Protein AF-A0A0B8P1W1-F1 (afdb_monomer)

Radius of gyration: 20.2 Å; Cα contacts (8 Å, |Δi|>4): 59; chains: 1; bounding box: 45×35×60 Å

Foldseek 3Di:
DVVVCVLCVLVVVVVVLVVCCVVCVCPDQVPPCPDPVNVVNVVVVVVSVVSNLVSQLVVLQVVLVVVDPPVSVVSNVVSVVVVLVVVQVVCCVVDPPDPVSNVVSVVVVVCCVPCNVVVVCCVVCCVVPVDDDDDCPVVDPD

Structure (mmCIF, N/CA/C/O backbone):
data_AF-A0A0B8P1W1-F1
#
_entry.id   AF-A0A0B8P1W1-F1
#
loop_
_atom_site.group_PDB
_atom_site.id
_atom_site.type_symbol
_atom_site.label_atom_id
_atom_site.label_alt_id
_atom_site.label_comp_id
_atom_site.label_asym_id
_atom_site.label_entity_id
_atom_site.label_seq_id
_atom_site.pdbx_PDB_ins_code
_atom_site.Cartn_x
_atom_site.Cartn_y
_atom_site.Cartn_z
_atom_site.occupancy
_atom_site.B_iso_or_equiv
_atom_site.auth_seq_id
_atom_site.auth_comp_id
_atom_site.auth_asym_id
_atom_site.auth_atom_id
_atom_site.pdbx_PDB_model_num
ATOM 1 N N . MET A 1 1 ? -24.051 -10.581 -12.127 1.00 42.28 1 MET A N 1
ATOM 2 C CA . MET A 1 1 ? -22.813 -10.763 -12.922 1.00 42.28 1 MET A CA 1
ATOM 3 C C . MET A 1 1 ? -21.982 -9.483 -13.085 1.00 42.28 1 MET A C 1
ATOM 5 O O . MET A 1 1 ? -20.799 -9.514 -12.791 1.00 42.28 1 MET A O 1
ATOM 9 N N . MET A 1 2 ? -22.575 -8.334 -13.448 1.00 46.06 2 MET A N 1
ATOM 10 C CA . MET A 1 2 ? -21.841 -7.072 -13.702 1.00 46.06 2 MET A CA 1
ATOM 11 C C . MET A 1 2 ? -21.104 -6.459 -12.483 1.00 46.06 2 MET A C 1
ATOM 13 O O . MET A 1 2 ? -20.150 -5.707 -12.657 1.00 46.06 2 MET A O 1
ATOM 17 N N . LYS A 1 3 ? -21.528 -6.760 -11.243 1.00 53.75 3 LYS A N 1
ATOM 18 C CA . LYS A 1 3 ? -20.875 -6.257 -10.014 1.00 53.75 3 LYS A CA 1
ATOM 19 C C . LYS A 1 3 ? -19.543 -6.953 -9.702 1.00 53.75 3 LYS A C 1
ATOM 21 O O . LYS A 1 3 ? -18.628 -6.290 -9.237 1.00 53.75 3 LYS A O 1
ATOM 26 N N . ILE A 1 4 ? -19.422 -8.248 -10.006 1.00 53.84 4 ILE A N 1
ATOM 27 C CA . ILE A 1 4 ? -18.195 -9.030 -9.772 1.00 53.84 4 ILE A CA 1
ATOM 28 C C 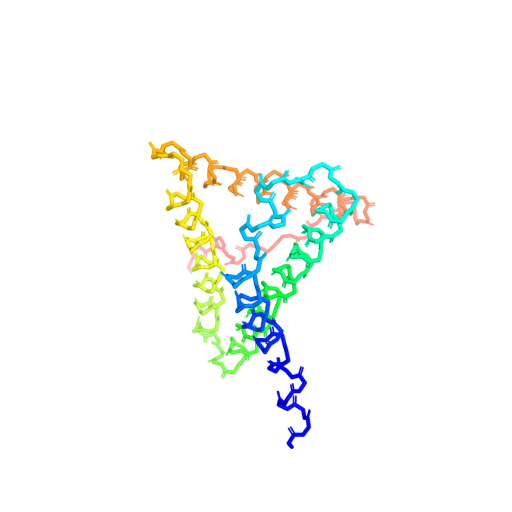. ILE A 1 4 ? -17.093 -8.563 -10.732 1.00 53.84 4 ILE A C 1
ATOM 30 O O . ILE A 1 4 ? -15.996 -8.239 -10.298 1.00 53.84 4 ILE A O 1
ATOM 34 N N . VAL A 1 5 ? -17.428 -8.372 -12.014 1.00 53.81 5 VAL A N 1
ATOM 35 C CA . VAL A 1 5 ? -16.482 -7.873 -13.031 1.00 53.81 5 VAL A CA 1
ATOM 36 C C . VAL A 1 5 ? -15.975 -6.461 -12.711 1.00 53.81 5 VAL A C 1
ATOM 38 O O . VAL A 1 5 ? -14.813 -6.158 -12.948 1.00 53.81 5 VAL A O 1
ATOM 41 N N . LYS A 1 6 ? -16.811 -5.593 -12.120 1.00 59.12 6 LYS A N 1
ATOM 42 C CA . LYS A 1 6 ? -16.378 -4.255 -11.678 1.00 59.12 6 LYS A CA 1
ATOM 43 C C . LYS A 1 6 ? -15.454 -4.289 -10.454 1.00 59.12 6 LYS A C 1
ATOM 45 O O . LYS A 1 6 ? -14.649 -3.375 -10.300 1.00 59.12 6 LYS A O 1
ATOM 50 N N . ASN A 1 7 ? -15.555 -5.315 -9.606 1.00 64.25 7 ASN A N 1
ATOM 51 C CA . ASN A 1 7 ? -14.697 -5.462 -8.428 1.00 64.25 7 ASN A CA 1
ATOM 52 C C . ASN A 1 7 ? -13.329 -6.070 -8.764 1.00 64.25 7 ASN A C 1
ATOM 54 O O . ASN A 1 7 ? -12.332 -5.607 -8.217 1.00 64.25 7 ASN A O 1
ATOM 58 N N . GLU A 1 8 ? -13.278 -7.006 -9.714 1.00 71.94 8 GLU A N 1
ATOM 59 C CA . GLU A 1 8 ? -12.045 -7.663 -10.186 1.00 71.94 8 GLU A CA 1
ATOM 60 C C . GLU A 1 8 ? -11.322 -6.883 -11.304 1.00 71.94 8 GLU A C 1
ATOM 62 O O . GLU A 1 8 ? -10.269 -7.285 -11.795 1.00 71.94 8 GLU A O 1
ATOM 67 N N . LEU A 1 9 ? -11.866 -5.733 -11.716 1.00 77.44 9 LEU A N 1
ATOM 68 C CA . LEU A 1 9 ? -11.309 -4.904 -12.791 1.00 77.44 9 LEU A CA 1
ATOM 69 C C . LEU A 1 9 ? -9.893 -4.414 -12.449 1.00 77.44 9 LEU A C 1
ATOM 71 O O . LEU A 1 9 ? -9.026 -4.358 -13.314 1.00 77.44 9 LEU A O 1
ATOM 75 N N . VAL A 1 10 ? -9.634 -4.122 -11.172 1.00 82.12 10 VAL A N 1
ATOM 76 C CA . VAL A 1 10 ? -8.302 -3.707 -10.705 1.00 82.12 10 VAL A CA 1
ATOM 77 C C . VAL A 1 10 ? -7.281 -4.836 -10.865 1.00 82.12 10 VAL A C 1
ATOM 79 O O . VAL A 1 10 ? -6.144 -4.567 -11.243 1.00 82.12 10 VAL A O 1
ATOM 82 N N . LEU A 1 11 ? -7.693 -6.090 -10.654 1.00 83.56 11 LEU A N 1
ATOM 83 C CA . LEU A 1 11 ? -6.834 -7.254 -10.857 1.00 83.56 11 LEU A CA 1
ATOM 84 C C . LEU A 1 11 ? -6.516 -7.436 -12.343 1.00 83.56 11 LEU A C 1
ATOM 86 O O . LEU A 1 11 ? -5.352 -7.588 -12.702 1.00 83.56 11 LEU A O 1
ATOM 90 N N . LEU A 1 12 ? -7.523 -7.336 -13.217 1.00 84.94 12 LEU A N 1
ATOM 91 C CA . LEU A 1 12 ? -7.316 -7.405 -14.668 1.00 84.94 12 LEU A CA 1
ATOM 92 C C . LEU A 1 12 ? -6.398 -6.289 -15.178 1.00 84.94 12 LEU A C 1
ATOM 94 O O . LEU A 1 12 ? -5.504 -6.567 -15.975 1.00 84.94 12 LEU A O 1
ATOM 98 N N . ILE A 1 13 ? -6.578 -5.052 -14.699 1.00 86.50 13 ILE A N 1
ATOM 99 C CA . ILE A 1 13 ? -5.677 -3.936 -15.020 1.00 86.50 13 ILE A CA 1
ATOM 100 C C . ILE A 1 13 ? -4.260 -4.255 -14.544 1.00 86.50 13 ILE A C 1
ATOM 102 O O . ILE A 1 13 ? -3.329 -4.120 -15.328 1.00 86.50 13 ILE A O 1
ATOM 106 N N . GLY A 1 14 ? -4.090 -4.711 -13.300 1.00 86.06 14 GLY A N 1
ATOM 107 C CA . GLY A 1 14 ? -2.775 -5.043 -12.752 1.00 86.06 14 GLY A CA 1
ATOM 108 C C . GLY A 1 14 ? -2.056 -6.119 -13.568 1.00 86.06 14 GLY A C 1
ATOM 109 O O . GLY A 1 14 ? -0.913 -5.921 -13.975 1.00 86.06 14 GLY A O 1
ATOM 110 N N . VAL A 1 15 ? -2.742 -7.222 -13.881 1.00 87.12 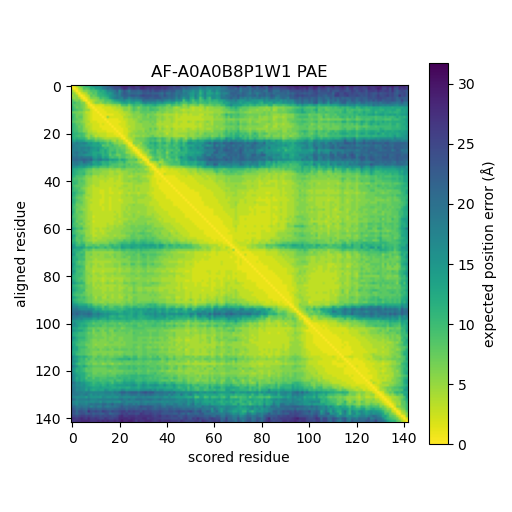15 VAL A N 1
ATOM 111 C CA . VAL A 1 15 ? -2.192 -8.313 -14.703 1.00 87.12 15 VAL A CA 1
ATOM 112 C C . VAL A 1 15 ? -1.841 -7.819 -16.106 1.00 87.12 15 VAL A C 1
ATOM 114 O O . VAL A 1 15 ? -0.749 -8.099 -16.601 1.00 87.12 15 VAL A O 1
ATOM 117 N N . PHE A 1 16 ? -2.727 -7.045 -16.735 1.00 88.12 16 PHE A N 1
ATOM 118 C CA . PHE A 1 16 ? -2.472 -6.462 -18.050 1.00 88.12 16 PHE A CA 1
ATOM 119 C C . PHE A 1 16 ? -1.246 -5.539 -18.035 1.00 88.12 16 PHE A C 1
ATOM 121 O O . PHE A 1 16 ? -0.385 -5.646 -18.907 1.00 88.12 16 PHE A O 1
ATOM 128 N N . THR A 1 17 ? -1.126 -4.681 -17.019 1.00 86.56 17 THR A N 1
ATOM 129 C CA . THR A 1 17 ? 0.027 -3.796 -16.836 1.00 86.56 17 THR A CA 1
ATOM 130 C C . THR A 1 17 ? 1.321 -4.590 -16.665 1.00 86.56 17 THR A C 1
ATOM 132 O O . THR A 1 17 ? 2.299 -4.271 -17.334 1.00 86.56 17 THR A O 1
ATOM 135 N N . VAL A 1 18 ? 1.337 -5.655 -15.856 1.00 86.25 18 VAL A N 1
ATOM 136 C CA . VAL A 1 18 ? 2.529 -6.509 -15.684 1.00 86.25 18 VAL A CA 1
ATOM 137 C C . VAL A 1 18 ? 2.946 -7.160 -17.004 1.00 86.25 18 VAL A C 1
ATOM 139 O O . VAL A 1 18 ? 4.126 -7.139 -17.346 1.00 86.25 18 VAL A O 1
ATOM 142 N N . ILE A 1 19 ? 1.997 -7.703 -17.773 1.00 87.19 19 ILE A N 1
ATOM 143 C CA . ILE A 1 19 ? 2.285 -8.342 -19.067 1.00 87.19 19 ILE A CA 1
ATOM 144 C C . ILE A 1 19 ? 2.855 -7.324 -20.060 1.00 87.19 19 ILE A C 1
ATOM 146 O O . ILE A 1 19 ? 3.877 -7.586 -20.697 1.00 87.19 19 ILE A O 1
ATOM 150 N N . LEU A 1 20 ? 2.220 -6.155 -20.169 1.00 85.00 20 LEU A N 1
ATOM 151 C CA . LEU A 1 20 ? 2.643 -5.097 -21.082 1.00 85.00 20 LEU A CA 1
ATOM 152 C C . LEU A 1 20 ? 4.056 -4.613 -20.740 1.00 85.00 20 LEU A C 1
ATOM 154 O O . LEU A 1 20 ? 4.909 -4.528 -21.622 1.00 85.00 20 LEU A O 1
ATOM 158 N N . PHE A 1 21 ? 4.332 -4.355 -19.461 1.00 81.56 21 PHE A N 1
ATOM 159 C CA . PHE A 1 21 ? 5.632 -3.848 -19.024 1.00 81.56 21 PHE A CA 1
ATOM 160 C C . PHE A 1 21 ? 6.737 -4.886 -19.071 1.00 81.56 21 PHE A C 1
ATOM 162 O O . PHE A 1 21 ? 7.847 -4.552 -19.462 1.00 81.56 21 PHE A O 1
ATOM 169 N N . LYS A 1 22 ? 6.453 -6.149 -18.759 1.00 81.62 22 LYS A N 1
ATOM 170 C CA . LYS A 1 22 ? 7.448 -7.210 -18.934 1.00 81.62 22 LYS A CA 1
ATOM 171 C C . LYS A 1 22 ? 7.822 -7.397 -20.411 1.00 81.62 22 LYS A C 1
ATOM 173 O O . LYS A 1 22 ? 8.940 -7.790 -20.710 1.00 81.62 22 LYS A O 1
ATOM 178 N N . SER A 1 23 ? 6.894 -7.132 -21.335 1.00 80.50 23 SER A N 1
ATOM 179 C CA . SER A 1 23 ? 7.126 -7.320 -22.772 1.00 80.50 23 SER A CA 1
ATOM 180 C C . SER A 1 23 ? 7.730 -6.100 -23.481 1.00 80.50 23 SER A C 1
ATOM 182 O O . SER A 1 23 ? 8.423 -6.285 -24.476 1.00 80.50 23 SER A O 1
ATOM 184 N N . PHE A 1 24 ? 7.449 -4.873 -23.027 1.00 73.44 24 PHE A N 1
ATOM 185 C CA . PHE A 1 24 ? 7.851 -3.625 -23.707 1.00 73.44 24 PHE A CA 1
ATOM 186 C C . PHE A 1 24 ? 8.599 -2.627 -22.807 1.00 73.44 24 PHE A C 1
ATOM 188 O O . PHE A 1 24 ? 9.126 -1.629 -23.301 1.00 73.44 24 PHE A O 1
ATOM 195 N N . GLY A 1 25 ? 8.628 -2.859 -21.494 1.00 66.25 25 GLY A N 1
ATOM 196 C CA . GLY A 1 25 ? 9.114 -1.905 -20.498 1.00 66.25 25 GLY A CA 1
ATOM 197 C C . GLY A 1 25 ? 10.619 -1.686 -20.555 1.00 66.25 25 GLY A C 1
ATOM 198 O O . GLY A 1 25 ? 11.047 -0.535 -20.518 1.00 66.25 25 GLY A O 1
ATOM 199 N N . ASP A 1 26 ? 11.410 -2.746 -20.735 1.00 67.81 26 ASP A N 1
ATOM 200 C CA . ASP A 1 26 ? 12.877 -2.659 -20.704 1.00 67.81 26 ASP A CA 1
ATOM 201 C C . ASP A 1 26 ? 13.431 -1.720 -21.788 1.00 67.81 26 ASP A C 1
ATOM 203 O O . ASP A 1 26 ? 14.349 -0.945 -21.532 1.00 67.81 26 ASP A O 1
ATOM 207 N N . GLY A 1 27 ? 12.826 -1.704 -22.981 1.00 66.69 27 GLY A N 1
ATOM 208 C CA . GLY A 1 27 ? 13.273 -0.851 -24.089 1.00 66.69 27 GLY A CA 1
ATOM 209 C C . GLY A 1 27 ? 12.942 0.638 -23.925 1.00 66.69 27 GLY A C 1
ATOM 210 O O . GLY A 1 27 ? 13.674 1.488 -24.428 1.00 66.69 27 GLY A O 1
ATOM 211 N N . ILE A 1 28 ? 11.854 0.974 -23.225 1.00 64.94 28 ILE A N 1
ATOM 212 C CA . ILE A 1 28 ? 11.364 2.358 -23.080 1.00 64.94 28 ILE A CA 1
ATOM 213 C C . ILE A 1 28 ? 11.829 2.987 -21.764 1.00 64.94 28 ILE A C 1
ATOM 215 O O . ILE A 1 28 ? 12.173 4.170 -21.736 1.00 64.94 28 ILE A O 1
ATOM 219 N N . LEU A 1 29 ? 11.854 2.211 -20.678 1.00 65.50 29 LEU A N 1
ATOM 220 C CA . LEU A 1 29 ? 12.208 2.709 -19.353 1.00 65.50 29 LEU A CA 1
ATOM 221 C C . LEU A 1 29 ? 13.718 2.785 -19.144 1.00 65.50 29 LEU A C 1
ATOM 223 O O . LEU A 1 29 ? 14.192 3.828 -18.713 1.00 65.50 29 LEU A O 1
ATOM 227 N N . LEU A 1 30 ? 14.490 1.749 -19.485 1.00 65.38 30 LEU A N 1
ATOM 228 C CA . LEU A 1 30 ? 15.935 1.747 -19.205 1.00 65.38 30 LEU A CA 1
ATOM 229 C C . LEU A 1 30 ? 16.717 2.699 -20.125 1.00 65.38 30 LEU A C 1
ATOM 231 O O . LEU A 1 30 ? 17.761 3.213 -19.734 1.00 65.38 30 LEU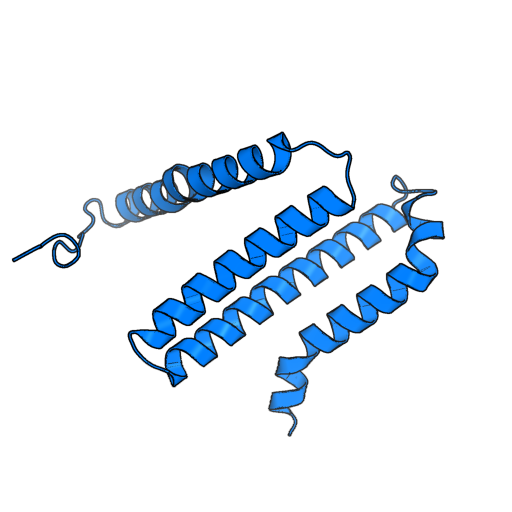 A O 1
ATOM 235 N N . GLY A 1 31 ? 16.206 2.969 -21.331 1.00 64.94 31 GLY A N 1
ATOM 236 C CA . GLY A 1 31 ? 16.880 3.820 -22.315 1.00 64.94 31 GLY A CA 1
ATOM 237 C C . GLY A 1 31 ? 16.593 5.321 -22.197 1.00 64.94 31 GLY A C 1
ATOM 238 O O . GLY A 1 31 ? 17.389 6.117 -22.691 1.00 64.94 31 GLY A O 1
ATOM 239 N N . ASN A 1 32 ? 15.463 5.740 -21.600 1.00 68.00 32 ASN A N 1
ATOM 240 C CA . ASN A 1 32 ? 15.034 7.147 -21.669 1.00 68.00 32 ASN A CA 1
ATOM 241 C C . ASN A 1 32 ? 14.105 7.609 -20.520 1.00 68.00 32 ASN A C 1
ATOM 243 O O . ASN A 1 32 ? 13.065 8.236 -20.762 1.00 68.00 32 ASN A O 1
ATOM 247 N N . MET A 1 33 ? 14.478 7.332 -19.261 1.00 66.19 33 MET A N 1
ATOM 248 C CA . MET A 1 33 ? 13.694 7.721 -18.067 1.00 66.19 33 MET A CA 1
ATOM 249 C C . MET A 1 33 ? 13.398 9.229 -17.980 1.00 66.19 33 MET A C 1
ATOM 251 O O . MET A 1 33 ? 12.356 9.618 -17.461 1.00 66.19 33 MET A O 1
ATOM 255 N N . GLY A 1 34 ? 14.288 10.079 -18.505 1.00 71.31 34 GLY A N 1
ATOM 256 C CA . GLY A 1 34 ? 14.129 11.539 -18.495 1.00 71.31 34 GLY A CA 1
ATOM 257 C C . GLY A 1 34 ? 13.183 12.095 -19.565 1.00 71.31 34 GLY A C 1
ATOM 258 O O . GLY A 1 34 ? 12.893 13.290 -19.563 1.00 71.31 34 GLY A O 1
ATOM 259 N N . SER A 1 35 ? 12.697 11.264 -20.491 1.00 82.75 35 SER A N 1
ATOM 260 C CA . SER A 1 35 ? 11.745 11.714 -21.506 1.00 82.75 35 SER A CA 1
ATOM 261 C C . SER A 1 35 ? 10.358 11.986 -20.905 1.00 82.75 35 SER A C 1
ATOM 263 O O . SER A 1 35 ? 9.943 11.301 -19.966 1.00 82.75 35 SER A O 1
ATOM 265 N N . PRO A 1 36 ? 9.569 12.911 -21.488 1.00 83.50 36 PRO A N 1
ATOM 266 C CA . PRO A 1 36 ? 8.181 13.132 -21.075 1.00 83.50 36 PRO A CA 1
ATOM 267 C C . PRO A 1 36 ? 7.335 11.849 -21.085 1.00 83.50 36 PRO A C 1
ATOM 269 O O . PRO A 1 36 ? 6.444 11.681 -20.255 1.00 83.50 36 PRO A O 1
ATOM 272 N N . VAL A 1 37 ? 7.645 10.920 -21.999 1.00 83.00 37 VAL A N 1
ATOM 273 C CA . VAL A 1 37 ? 6.985 9.614 -22.108 1.00 83.00 37 VAL A CA 1
ATOM 274 C C . VAL A 1 37 ? 7.342 8.715 -20.923 1.00 83.00 37 VAL A C 1
ATOM 276 O O . VAL A 1 37 ? 6.440 8.131 -20.329 1.00 83.00 37 VAL A O 1
ATOM 279 N N . GLY A 1 38 ? 8.620 8.639 -20.533 1.00 83.38 38 GLY A N 1
ATOM 280 C CA . GLY A 1 38 ? 9.068 7.843 -19.383 1.00 83.38 38 GLY A CA 1
ATOM 281 C C . GLY A 1 38 ? 8.460 8.312 -18.058 1.00 83.38 38 GLY A C 1
ATOM 282 O O . GLY A 1 38 ? 7.991 7.493 -17.262 1.00 83.38 38 GLY A O 1
ATOM 283 N N . ILE A 1 39 ? 8.373 9.630 -17.852 1.00 85.31 39 ILE A N 1
ATOM 284 C CA . ILE A 1 39 ? 7.741 10.221 -16.661 1.00 85.31 39 ILE A CA 1
ATOM 285 C C . ILE A 1 39 ? 6.243 9.900 -16.625 1.00 85.31 39 ILE A C 1
ATOM 287 O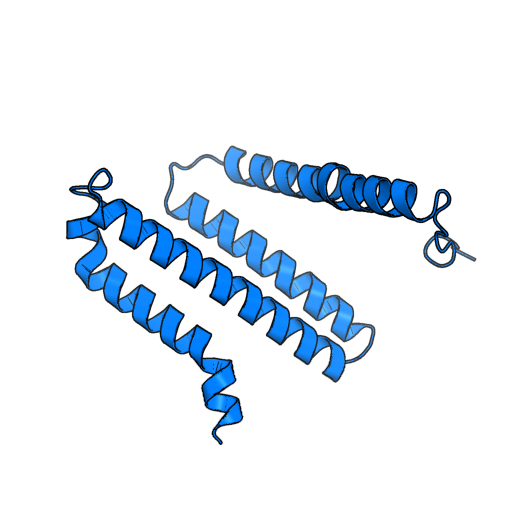 O . ILE A 1 39 ? 5.737 9.429 -15.604 1.00 85.31 39 ILE A O 1
ATOM 291 N N . LEU A 1 40 ? 5.531 10.108 -17.740 1.00 86.62 40 LEU A N 1
ATOM 292 C CA . LEU A 1 40 ? 4.100 9.805 -17.833 1.00 86.62 40 LEU A CA 1
ATOM 293 C C . LEU A 1 40 ? 3.827 8.328 -17.528 1.00 86.62 40 LEU A C 1
ATOM 295 O O . LEU A 1 40 ? 2.925 7.997 -16.760 1.00 86.62 40 LEU A O 1
ATOM 299 N N . LEU A 1 41 ? 4.640 7.445 -18.098 1.00 85.62 41 LEU A N 1
ATOM 300 C CA . LEU A 1 41 ? 4.531 6.004 -17.934 1.00 85.62 41 LEU A CA 1
ATOM 301 C C . LEU A 1 41 ? 4.788 5.569 -16.477 1.00 85.62 41 LEU A C 1
ATOM 303 O O . LEU A 1 41 ? 4.049 4.745 -15.936 1.00 85.62 41 LEU A O 1
ATOM 307 N N . THR A 1 42 ? 5.771 6.185 -15.814 1.00 85.31 42 THR A N 1
ATOM 308 C CA . THR A 1 42 ? 6.066 5.970 -14.386 1.00 85.31 42 THR A CA 1
ATOM 309 C C . THR A 1 42 ? 4.904 6.417 -13.497 1.00 85.31 42 THR A C 1
ATOM 311 O O . THR A 1 42 ? 4.510 5.695 -12.583 1.00 85.31 42 THR A O 1
ATOM 314 N N . LEU A 1 43 ? 4.295 7.571 -13.785 1.00 89.38 43 LEU A N 1
ATOM 315 C CA . LEU A 1 43 ? 3.119 8.049 -13.049 1.00 89.38 43 LEU A CA 1
ATOM 316 C C . LEU A 1 43 ? 1.909 7.126 -13.231 1.00 89.38 43 LEU A C 1
ATOM 318 O O . LEU A 1 43 ? 1.182 6.867 -12.270 1.00 89.38 43 LEU A O 1
ATOM 322 N N . VAL A 1 44 ? 1.701 6.601 -14.441 1.00 89.31 44 VAL A N 1
ATOM 323 C CA . VAL A 1 44 ? 0.636 5.625 -14.711 1.00 89.31 44 VAL A CA 1
ATOM 324 C C . VAL A 1 44 ? 0.873 4.339 -13.922 1.00 89.31 44 VAL A C 1
ATOM 326 O O . VAL A 1 44 ? -0.051 3.867 -13.260 1.00 89.31 44 VAL A O 1
ATOM 329 N N . LEU A 1 45 ? 2.099 3.801 -13.926 1.00 88.44 45 LEU A N 1
ATOM 330 C CA . LEU A 1 45 ? 2.454 2.639 -13.103 1.00 88.44 45 LEU A CA 1
ATOM 331 C C . LEU A 1 45 ? 2.179 2.887 -11.625 1.00 88.44 45 LEU A C 1
ATOM 333 O O . LEU A 1 45 ? 1.523 2.075 -10.974 1.00 88.44 45 LEU A O 1
ATOM 337 N N . PHE A 1 46 ? 2.644 4.024 -11.112 1.00 90.12 46 PHE A N 1
ATOM 338 C CA . PHE A 1 46 ? 2.428 4.404 -9.726 1.00 90.12 46 PHE A CA 1
ATOM 339 C C . PHE A 1 46 ? 0.931 4.442 -9.387 1.00 90.12 46 PHE A C 1
ATOM 341 O O . PHE A 1 46 ? 0.502 3.849 -8.399 1.00 90.12 46 PHE A O 1
ATOM 348 N N . ALA A 1 47 ? 0.106 5.051 -10.243 1.00 91.44 47 ALA A N 1
ATOM 349 C CA . ALA A 1 47 ? -1.342 5.090 -10.053 1.00 91.44 47 ALA A CA 1
ATOM 350 C C . ALA A 1 47 ? -1.986 3.690 -10.068 1.00 91.44 47 ALA A C 1
ATOM 352 O O . ALA A 1 47 ? -2.882 3.425 -9.261 1.00 91.44 47 ALA A O 1
ATOM 353 N N . VAL A 1 48 ? -1.533 2.789 -10.947 1.00 91.19 48 VAL A N 1
ATOM 354 C CA . VAL A 1 48 ? -2.017 1.398 -11.005 1.00 91.19 48 VAL A CA 1
ATOM 355 C C . VAL A 1 48 ? -1.660 0.642 -9.725 1.00 91.19 48 VAL A C 1
ATOM 357 O O . VAL A 1 48 ? -2.543 0.020 -9.131 1.00 91.19 48 VAL A O 1
ATOM 360 N N . VAL A 1 49 ? -0.414 0.745 -9.252 1.00 89.69 49 VAL A N 1
ATOM 361 C CA . VAL A 1 49 ? 0.038 0.112 -8.000 1.00 89.69 49 VAL A CA 1
ATOM 362 C C . VAL A 1 49 ? -0.756 0.640 -6.807 1.00 89.69 49 VAL A C 1
ATOM 364 O O . VAL A 1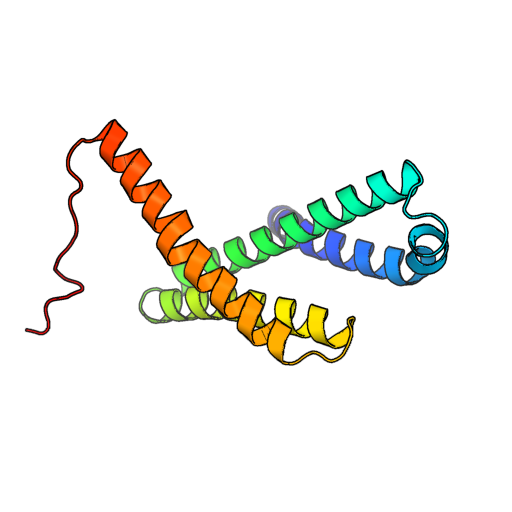 49 ? -1.289 -0.148 -6.027 1.00 89.69 49 VAL A O 1
ATOM 367 N N . MET A 1 50 ? -0.931 1.961 -6.705 1.00 91.00 50 MET A N 1
ATOM 368 C CA . MET A 1 50 ? -1.743 2.570 -5.647 1.00 91.00 50 MET A CA 1
ATOM 369 C C . MET A 1 50 ? -3.182 2.041 -5.665 1.00 91.00 50 MET A C 1
ATOM 371 O O . MET A 1 50 ? -3.725 1.669 -4.624 1.00 91.00 50 MET A O 1
ATOM 375 N N . LYS A 1 51 ? -3.811 1.951 -6.845 1.00 90.81 51 LYS A N 1
ATOM 376 C CA . LYS A 1 51 ? -5.163 1.384 -6.978 1.00 90.81 51 LYS A CA 1
ATOM 377 C C . LYS A 1 51 ? -5.220 -0.092 -6.582 1.00 90.81 51 LYS A C 1
ATOM 379 O O . LYS A 1 51 ? -6.206 -0.488 -5.960 1.00 90.81 51 LYS A O 1
ATOM 384 N N . ALA A 1 52 ? -4.198 -0.880 -6.912 1.00 89.88 52 ALA A N 1
ATOM 385 C CA . ALA A 1 52 ? -4.112 -2.287 -6.533 1.00 89.88 52 ALA A CA 1
ATOM 386 C C . ALA A 1 52 ? -4.025 -2.459 -5.010 1.00 89.88 52 ALA A C 1
ATOM 388 O O . ALA A 1 52 ? -4.802 -3.226 -4.444 1.00 89.88 52 ALA A O 1
ATOM 389 N N . ILE A 1 53 ? -3.175 -1.675 -4.341 1.00 90.25 53 ILE A N 1
ATOM 390 C CA . ILE A 1 53 ? -3.035 -1.678 -2.877 1.00 90.25 53 ILE A CA 1
ATOM 391 C C . ILE A 1 53 ? -4.383 -1.396 -2.194 1.00 90.25 53 ILE A C 1
ATOM 393 O O . ILE A 1 53 ? -4.833 -2.181 -1.360 1.00 90.25 53 ILE A O 1
ATOM 397 N N . PHE A 1 54 ? -5.090 -0.334 -2.598 1.00 89.75 54 PHE A N 1
ATOM 398 C CA . PHE A 1 54 ? -6.408 -0.023 -2.027 1.00 89.75 54 PHE A CA 1
ATOM 399 C C . PHE A 1 54 ? -7.465 -1.097 -2.318 1.00 89.75 54 PHE A C 1
ATOM 401 O O . PHE A 1 54 ? -8.371 -1.304 -1.509 1.00 89.75 54 PHE A O 1
ATOM 408 N N . ALA A 1 55 ? -7.381 -1.780 -3.463 1.00 90.06 55 ALA A N 1
ATOM 409 C CA . ALA A 1 55 ? -8.300 -2.868 -3.780 1.00 90.06 55 ALA A CA 1
ATOM 410 C C . ALA A 1 55 ? -8.102 -4.076 -2.853 1.00 90.06 55 ALA A C 1
ATOM 412 O O . ALA A 1 55 ? -9.104 -4.654 -2.430 1.00 90.06 55 ALA A O 1
ATOM 413 N N . VAL A 1 56 ? -6.851 -4.406 -2.504 1.00 89.50 56 VAL A N 1
ATOM 414 C CA . VAL A 1 56 ? -6.519 -5.471 -1.542 1.00 89.50 56 VAL A CA 1
ATOM 415 C C . VAL A 1 56 ? -7.083 -5.143 -0.160 1.00 89.50 56 VAL A C 1
ATOM 417 O O . VAL A 1 56 ? -7.811 -5.961 0.395 1.00 89.50 56 VAL A O 1
ATOM 420 N N . VAL A 1 57 ? -6.848 -3.927 0.349 1.00 90.00 57 VAL A N 1
ATOM 421 C CA . VAL A 1 57 ? -7.362 -3.493 1.666 1.00 90.00 57 VAL A CA 1
ATOM 422 C C . VAL A 1 57 ? -8.891 -3.535 1.711 1.00 90.00 57 VAL A C 1
ATOM 424 O O . VAL A 1 57 ? -9.483 -4.094 2.628 1.00 90.00 57 VAL A O 1
ATOM 427 N N . ARG A 1 58 ? -9.565 -3.042 0.666 1.00 88.75 58 ARG A N 1
ATOM 428 C CA . ARG A 1 58 ? -11.033 -3.121 0.581 1.00 88.75 58 ARG A CA 1
ATOM 429 C C . ARG A 1 58 ? -11.540 -4.566 0.625 1.00 88.75 58 ARG A C 1
ATOM 431 O O . ARG A 1 58 ? -12.619 -4.823 1.157 1.00 88.75 58 ARG A O 1
ATOM 438 N N . HIS A 1 59 ? -10.810 -5.496 0.015 1.00 88.69 59 HIS A N 1
ATOM 439 C CA . HIS A 1 59 ? -11.186 -6.906 0.017 1.00 88.69 59 HIS A CA 1
ATOM 440 C C . HIS A 1 59 ? -10.945 -7.546 1.390 1.00 88.69 59 HIS A C 1
ATOM 442 O O . HIS A 1 59 ? -11.798 -8.310 1.843 1.00 88.69 59 HIS A O 1
ATOM 448 N N . SER A 1 60 ? -9.851 -7.196 2.080 1.00 90.50 60 SER A N 1
ATOM 449 C CA . SER A 1 60 ? -9.614 -7.656 3.453 1.00 90.50 60 SER A CA 1
ATOM 450 C C . SER A 1 60 ? -10.659 -7.113 4.420 1.00 90.50 60 SER A C 1
ATOM 452 O O . SER A 1 60 ? -11.138 -7.875 5.249 1.00 90.50 60 SER A O 1
ATOM 454 N N . ASP A 1 61 ? -11.078 -5.853 4.278 1.00 90.94 61 ASP A N 1
ATOM 455 C CA . ASP A 1 61 ? -12.147 -5.263 5.097 1.00 90.94 61 ASP A CA 1
ATOM 456 C C . ASP A 1 61 ? -13.480 -5.984 4.883 1.00 90.94 61 ASP A C 1
ATOM 458 O O . ASP A 1 61 ? -14.166 -6.354 5.836 1.00 90.94 61 ASP A O 1
ATOM 462 N N . ALA A 1 62 ? -13.845 -6.233 3.620 1.00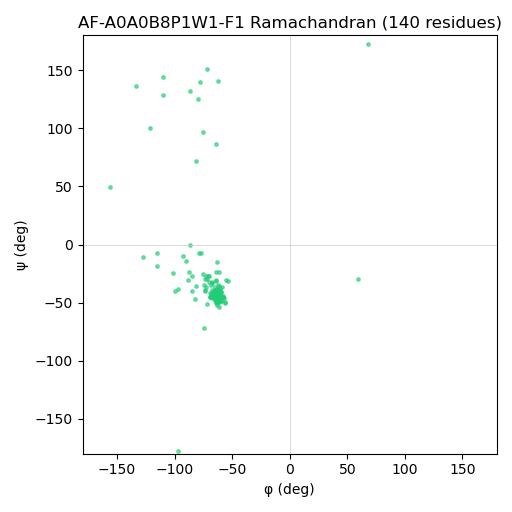 90.19 62 ALA A N 1
ATOM 463 C CA . ALA A 1 62 ? -15.053 -6.984 3.302 1.00 90.19 62 ALA A CA 1
ATOM 464 C C . ALA A 1 62 ? -14.997 -8.402 3.889 1.00 90.19 62 ALA A C 1
ATOM 466 O O . ALA A 1 62 ? -15.998 -8.896 4.408 1.00 90.19 62 ALA A O 1
ATOM 467 N N . LEU A 1 63 ? -13.834 -9.054 3.835 1.00 89.25 63 LEU A N 1
ATOM 468 C CA . LEU A 1 63 ? -13.639 -10.371 4.432 1.00 89.25 63 LEU A CA 1
ATOM 469 C C . LEU A 1 63 ? -13.710 -10.309 5.966 1.00 89.25 63 LEU A C 1
ATOM 471 O O . LEU A 1 63 ? -14.366 -11.152 6.573 1.00 89.25 63 LEU A O 1
ATOM 475 N N . ALA A 1 64 ? -13.127 -9.282 6.583 1.00 92.50 64 ALA A N 1
ATOM 476 C CA . ALA A 1 64 ? -13.131 -9.091 8.027 1.00 92.50 64 ALA A CA 1
ATOM 477 C C . ALA A 1 64 ? -14.551 -8.950 8.589 1.00 92.50 64 ALA A C 1
ATOM 479 O O . ALA A 1 64 ? -14.885 -9.594 9.583 1.00 92.50 64 ALA A O 1
ATOM 480 N N . ILE A 1 65 ? -15.414 -8.193 7.903 1.00 91.56 65 ILE A N 1
ATOM 481 C CA . ILE A 1 65 ? -16.828 -8.042 8.280 1.00 91.56 65 ILE A CA 1
ATOM 482 C C . ILE A 1 65 ? -17.566 -9.385 8.216 1.00 91.56 65 ILE A C 1
ATOM 484 O O . ILE A 1 65 ? -18.390 -9.674 9.079 1.00 91.56 65 ILE A O 1
ATOM 488 N N . ASN A 1 66 ? -17.276 -10.212 7.208 1.00 90.94 66 ASN A N 1
ATOM 489 C CA . ASN A 1 66 ? -17.942 -11.504 7.046 1.00 90.94 66 ASN A CA 1
ATOM 490 C C . ASN A 1 66 ? -17.508 -12.540 8.092 1.00 90.94 66 ASN A C 1
ATOM 492 O O . ASN A 1 66 ? -18.297 -13.422 8.422 1.00 90.94 66 ASN A O 1
ATOM 496 N N . LEU A 1 67 ? -16.273 -12.458 8.596 1.00 90.81 67 LEU A N 1
ATOM 497 C CA . LEU A 1 67 ? -15.777 -13.386 9.615 1.00 90.81 67 LEU A CA 1
ATOM 498 C C . LEU A 1 67 ? -16.142 -12.970 11.044 1.00 90.81 67 LEU A C 1
ATOM 500 O O . LEU A 1 67 ? -16.253 -13.841 11.905 1.00 90.81 67 LEU A O 1
ATOM 504 N N . GLY A 1 68 ? -16.331 -11.671 11.296 1.00 89.31 68 GLY A N 1
ATOM 505 C CA . GLY A 1 68 ? -16.563 -11.142 12.640 1.00 89.31 68 GLY A CA 1
ATOM 506 C C . GLY A 1 68 ? -15.336 -11.256 13.554 1.00 89.31 68 GLY A C 1
ATOM 507 O O . GLY A 1 68 ? -14.310 -11.845 13.202 1.00 89.31 68 GLY A O 1
ATOM 508 N N . ASP A 1 69 ? -15.418 -10.666 14.745 1.00 90.19 69 ASP A N 1
ATOM 509 C CA . ASP A 1 69 ? -14.315 -10.706 15.707 1.00 90.19 69 ASP A CA 1
ATOM 510 C C . ASP A 1 69 ? -14.232 -12.056 16.434 1.00 90.19 69 ASP A C 1
ATOM 512 O O . ASP A 1 69 ? -15.269 -12.624 16.790 1.00 90.19 69 ASP A O 1
ATOM 516 N N . PRO A 1 70 ? -13.013 -12.592 16.669 1.00 91.06 70 PRO A N 1
ATOM 517 C CA . PRO A 1 70 ? -11.687 -11.958 16.511 1.00 91.06 70 PRO A CA 1
ATOM 518 C C . PRO A 1 70 ? -11.005 -12.179 15.144 1.00 91.06 70 PRO A C 1
ATOM 520 O O . PRO A 1 70 ? -9.968 -11.578 14.854 1.00 91.06 70 PRO A O 1
ATOM 523 N N . TYR A 1 71 ? -11.542 -13.064 14.302 1.00 90.75 71 TYR A N 1
ATOM 524 C CA . TYR A 1 71 ? -10.887 -13.475 13.056 1.00 90.75 71 TYR A CA 1
ATOM 525 C C . TYR A 1 71 ? -10.812 -12.355 12.019 1.00 90.75 71 TYR A C 1
ATOM 527 O O . TYR A 1 71 ? -9.833 -12.276 11.276 1.00 90.75 71 TYR A O 1
ATOM 535 N N . GLY A 1 72 ? -11.804 -11.466 11.986 1.00 90.19 72 GLY A N 1
ATOM 536 C CA . GLY A 1 72 ? -11.801 -10.310 11.098 1.00 90.19 72 GLY A CA 1
ATOM 537 C C . GLY A 1 72 ? -10.626 -9.376 11.376 1.00 90.19 72 GLY A C 1
ATOM 538 O O . GLY A 1 72 ? -9.893 -9.017 10.454 1.00 90.19 72 GLY A O 1
ATOM 539 N N . THR A 1 73 ? -10.372 -9.080 12.652 1.00 92.50 73 THR A N 1
ATOM 540 C CA . THR A 1 73 ? -9.205 -8.295 13.076 1.00 92.50 73 THR A CA 1
ATOM 541 C C . THR A 1 73 ? -7.880 -8.978 12.696 1.00 92.50 73 THR A C 1
ATOM 543 O O . THR A 1 73 ? -6.961 -8.325 12.192 1.00 92.50 73 THR A O 1
ATOM 546 N N . LEU A 1 74 ? -7.773 -10.303 12.854 1.00 93.19 74 LEU A N 1
ATOM 547 C CA . LEU A 1 74 ? -6.579 -11.057 12.439 1.00 93.19 74 LEU A CA 1
ATOM 548 C C . LEU A 1 74 ? -6.343 -10.993 10.925 1.00 93.19 74 LEU A C 1
ATOM 550 O O . LEU A 1 74 ? -5.216 -10.776 10.489 1.00 93.19 74 LEU A O 1
ATOM 554 N N . ILE A 1 75 ? -7.389 -11.135 10.110 1.00 93.12 75 ILE A N 1
ATOM 555 C CA . ILE A 1 75 ? -7.262 -11.040 8.648 1.00 93.12 75 ILE A CA 1
ATOM 556 C C . ILE A 1 75 ? -6.859 -9.632 8.216 1.00 93.12 75 ILE A C 1
ATOM 558 O O . ILE A 1 75 ? -6.014 -9.490 7.328 1.00 93.12 75 ILE A O 1
ATOM 562 N N . LEU A 1 76 ? -7.433 -8.597 8.832 1.00 92.50 76 LEU A N 1
ATOM 563 C CA . LEU A 1 76 ? -7.110 -7.212 8.506 1.00 92.50 76 LEU A CA 1
ATOM 564 C C . LEU A 1 76 ? -5.632 -6.909 8.781 1.00 92.50 76 LEU A C 1
ATOM 566 O O . LEU A 1 76 ? -4.918 -6.415 7.908 1.00 92.50 76 LEU A O 1
ATOM 570 N N . THR A 1 77 ? -5.162 -7.270 9.976 1.00 93.12 77 THR A N 1
ATOM 571 C CA . THR A 1 77 ? -3.763 -7.074 10.381 1.00 93.12 77 THR A CA 1
ATOM 572 C C . THR A 1 77 ? -2.801 -7.897 9.526 1.00 93.12 77 THR A C 1
ATOM 574 O O . THR A 1 77 ? -1.819 -7.354 9.022 1.00 93.12 77 THR A O 1
ATOM 577 N N . LEU A 1 78 ? -3.111 -9.171 9.269 1.00 93.38 78 LEU A N 1
ATOM 578 C CA . LEU A 1 78 ? -2.306 -10.033 8.402 1.00 93.38 78 LEU A CA 1
ATOM 579 C C . LEU A 1 78 ? -2.201 -9.476 6.976 1.00 93.38 78 LEU A C 1
ATOM 581 O O . LEU A 1 78 ? -1.124 -9.502 6.387 1.00 93.38 78 LEU A O 1
ATOM 585 N N . SER A 1 79 ? -3.296 -8.946 6.426 1.00 92.69 79 SER A N 1
ATOM 586 C CA . SER A 1 79 ? -3.319 -8.398 5.064 1.00 92.69 79 SER A CA 1
ATOM 587 C C . SER A 1 79 ? -2.367 -7.212 4.908 1.00 92.69 79 SER A C 1
ATOM 589 O O . SER A 1 79 ? -1.625 -7.144 3.927 1.00 92.69 79 SER A O 1
ATOM 591 N N . VAL A 1 80 ? -2.349 -6.300 5.886 1.00 90.62 80 VAL A N 1
ATOM 592 C CA . VAL A 1 80 ? -1.446 -5.139 5.877 1.00 90.62 80 VAL A CA 1
ATOM 593 C C . VAL A 1 80 ? 0.015 -5.574 6.031 1.00 90.62 80 VAL A C 1
ATOM 595 O O . VAL A 1 80 ? 0.862 -5.120 5.265 1.00 90.62 80 VAL A O 1
ATOM 598 N N . ILE A 1 81 ? 0.310 -6.505 6.944 1.00 92.25 81 ILE A N 1
ATOM 599 C CA . ILE A 1 81 ? 1.679 -7.007 7.150 1.00 92.25 81 ILE A CA 1
ATOM 600 C C . ILE A 1 81 ? 2.201 -7.755 5.917 1.00 92.25 81 ILE A C 1
ATOM 602 O O . ILE A 1 81 ? 3.353 -7.581 5.528 1.00 92.25 81 ILE A O 1
ATOM 606 N N . LEU A 1 82 ? 1.367 -8.561 5.255 1.00 93.31 82 LEU A N 1
ATOM 607 C CA . LEU A 1 82 ? 1.765 -9.244 4.022 1.00 93.31 82 LEU A CA 1
ATOM 608 C C . LEU A 1 82 ? 2.091 -8.255 2.900 1.00 93.31 82 LEU A C 1
ATOM 610 O O . LEU A 1 82 ? 3.064 -8.464 2.176 1.00 93.31 82 LEU A O 1
ATOM 614 N N . LEU A 1 83 ? 1.315 -7.176 2.769 1.00 91.12 83 LEU A N 1
ATOM 615 C CA . LEU A 1 83 ? 1.596 -6.118 1.799 1.00 91.12 83 LEU A CA 1
ATOM 616 C C . LEU A 1 83 ? 2.986 -5.515 2.038 1.00 91.12 83 LEU A C 1
ATOM 618 O O . LEU A 1 83 ? 3.766 -5.364 1.096 1.00 91.12 83 LEU A O 1
ATOM 622 N N . GLU A 1 84 ? 3.309 -5.226 3.294 1.00 88.56 84 GLU A N 1
ATOM 623 C CA . GLU A 1 84 ? 4.595 -4.661 3.696 1.00 88.56 84 GLU A CA 1
ATOM 624 C C . GLU A 1 84 ? 5.762 -5.619 3.414 1.00 88.56 84 GLU A C 1
ATOM 626 O O . GLU A 1 84 ? 6.715 -5.248 2.727 1.00 88.56 84 GLU A O 1
ATOM 631 N N . VAL A 1 85 ? 5.658 -6.881 3.846 1.00 90.56 85 VAL A N 1
ATOM 632 C CA . VAL A 1 85 ? 6.707 -7.894 3.635 1.00 90.56 85 VAL A CA 1
ATOM 633 C C . VAL A 1 85 ? 6.962 -8.134 2.146 1.00 90.56 85 VAL A C 1
ATOM 635 O O . VAL A 1 85 ? 8.121 -8.232 1.735 1.00 90.56 85 VAL A O 1
ATOM 638 N N . VAL A 1 86 ? 5.913 -8.191 1.318 1.00 90.88 86 VAL A N 1
ATOM 639 C CA . VAL A 1 86 ? 6.049 -8.358 -0.139 1.00 90.88 86 VAL A CA 1
ATOM 640 C C . VAL A 1 86 ? 6.715 -7.138 -0.775 1.00 90.88 86 VAL A C 1
ATOM 642 O O . VAL A 1 86 ? 7.586 -7.305 -1.628 1.00 90.88 86 VAL A O 1
ATOM 645 N N . MET A 1 87 ? 6.357 -5.922 -0.352 1.00 87.69 87 MET A N 1
ATOM 646 C CA . MET A 1 87 ? 6.968 -4.692 -0.861 1.00 87.69 87 MET A CA 1
ATOM 647 C C . MET A 1 87 ? 8.465 -4.633 -0.533 1.00 87.69 87 MET A C 1
ATOM 649 O O . MET A 1 87 ? 9.274 -4.418 -1.436 1.00 87.69 87 MET A O 1
ATOM 653 N N . ILE A 1 88 ? 8.841 -4.883 0.725 1.00 86.69 88 ILE A N 1
ATOM 654 C CA . ILE A 1 88 ? 10.247 -4.904 1.160 1.00 86.69 88 ILE A CA 1
ATOM 655 C C . ILE A 1 88 ? 11.013 -5.988 0.396 1.00 86.69 88 ILE A C 1
ATOM 657 O O . ILE A 1 88 ? 12.073 -5.717 -0.168 1.00 86.69 88 ILE A O 1
ATOM 661 N N . SER A 1 89 ? 10.445 -7.194 0.307 1.00 87.38 89 SER A N 1
ATOM 662 C CA . SER A 1 89 ? 11.060 -8.313 -0.416 1.00 87.38 89 SER A CA 1
ATOM 663 C C . SER A 1 89 ? 11.265 -7.988 -1.898 1.00 87.38 89 SER A C 1
ATOM 665 O O . SER A 1 89 ? 12.325 -8.273 -2.447 1.00 87.38 89 SER A O 1
ATOM 667 N N . SER A 1 90 ? 10.293 -7.339 -2.547 1.00 86.69 90 SER A N 1
ATOM 668 C CA . SER A 1 90 ? 10.407 -6.920 -3.950 1.00 86.69 90 SER A CA 1
ATOM 669 C C . SER A 1 90 ? 11.538 -5.913 -4.165 1.00 86.69 90 SER A C 1
ATOM 671 O O . SER A 1 90 ? 12.234 -5.988 -5.178 1.00 86.69 90 SER A O 1
ATOM 673 N N . VAL A 1 91 ? 11.726 -4.975 -3.231 1.00 84.19 91 VAL A N 1
ATOM 674 C CA . VAL A 1 91 ? 12.816 -3.991 -3.294 1.00 84.19 91 VAL A CA 1
ATOM 675 C C . VAL A 1 91 ? 14.167 -4.674 -3.092 1.00 84.19 91 VAL A C 1
ATOM 677 O O . VAL A 1 91 ? 15.092 -4.410 -3.854 1.00 84.19 91 VAL A O 1
ATOM 680 N N . MET A 1 92 ? 14.274 -5.595 -2.131 1.00 84.06 92 MET A N 1
ATOM 681 C CA . MET A 1 92 ? 15.519 -6.328 -1.872 1.00 84.06 92 MET A CA 1
ATOM 682 C C . MET A 1 92 ? 15.916 -7.281 -3.003 1.00 84.06 92 MET A C 1
ATOM 684 O O . MET A 1 92 ? 17.101 -7.477 -3.226 1.00 84.06 92 MET A O 1
ATOM 688 N N . LEU A 1 93 ? 14.948 -7.867 -3.716 1.00 83.44 93 LEU A N 1
ATOM 689 C CA . LEU A 1 93 ? 15.219 -8.745 -4.862 1.00 83.44 93 LEU A CA 1
ATOM 690 C C . LEU A 1 93 ? 15.648 -7.982 -6.122 1.00 83.44 93 LEU A C 1
ATOM 692 O O . LEU A 1 93 ? 16.277 -8.568 -6.998 1.00 83.44 93 LEU A O 1
ATOM 696 N N . THR A 1 94 ? 15.256 -6.712 -6.247 1.00 76.44 94 THR A N 1
ATOM 697 C CA . THR A 1 94 ? 15.514 -5.904 -7.452 1.00 76.44 94 THR A CA 1
ATOM 698 C C . THR A 1 94 ? 16.698 -4.946 -7.272 1.00 76.44 94 THR A C 1
ATOM 700 O O . THR A 1 94 ? 17.296 -4.529 -8.261 1.00 76.44 94 THR A O 1
ATOM 703 N N . GLY A 1 95 ? 17.018 -4.562 -6.033 1.00 69.81 95 GLY A N 1
ATOM 704 C CA . GLY A 1 95 ? 18.120 -3.657 -5.698 1.00 69.81 95 GLY A CA 1
ATOM 705 C C . GLY A 1 95 ? 19.406 -4.374 -5.278 1.00 69.81 95 GLY A C 1
ATOM 706 O O . GLY A 1 95 ? 19.474 -5.599 -5.258 1.00 69.81 95 GLY A O 1
ATOM 707 N N . ASP A 1 96 ? 20.423 -3.591 -4.909 1.00 71.81 96 ASP A N 1
ATOM 708 C CA . ASP A 1 96 ? 21.650 -4.122 -4.308 1.00 71.81 96 ASP A CA 1
ATOM 709 C C . ASP A 1 96 ? 21.344 -4.819 -2.974 1.00 71.81 96 ASP A C 1
ATOM 711 O O . ASP A 1 96 ? 20.541 -4.329 -2.170 1.00 71.81 96 ASP A O 1
ATOM 715 N N . GLU A 1 97 ? 22.019 -5.945 -2.718 1.00 64.94 97 GLU A N 1
ATOM 716 C CA . GLU A 1 97 ? 21.883 -6.731 -1.490 1.00 64.94 97 GLU A CA 1
ATOM 717 C C . GLU A 1 97 ? 22.350 -5.923 -0.270 1.00 64.94 97 GLU A C 1
ATOM 719 O O . GLU A 1 97 ? 23.501 -5.982 0.163 1.00 64.94 97 GLU A O 1
ATOM 724 N N . ASN A 1 98 ? 21.438 -5.140 0.303 1.00 72.38 98 ASN A N 1
ATOM 725 C CA . ASN A 1 98 ? 21.691 -4.371 1.507 1.00 72.38 98 ASN A CA 1
ATOM 726 C C . ASN A 1 98 ? 20.697 -4.778 2.606 1.00 72.38 98 ASN A C 1
ATOM 728 O O . ASN A 1 98 ? 19.564 -4.285 2.634 1.00 72.38 98 ASN A O 1
ATOM 732 N N . PRO A 1 99 ? 21.109 -5.635 3.560 1.00 74.75 99 PRO A N 1
ATOM 733 C CA . PRO A 1 99 ? 20.241 -6.071 4.653 1.00 74.75 99 PRO A CA 1
ATOM 734 C C . PRO A 1 99 ? 19.807 -4.918 5.575 1.00 74.75 99 PRO A C 1
ATOM 736 O O . PRO A 1 99 ? 18.848 -5.072 6.331 1.00 74.75 99 PRO A O 1
ATOM 739 N N . MET A 1 100 ? 20.455 -3.746 5.507 1.00 84.00 100 MET A N 1
ATOM 740 C CA . MET A 1 100 ? 20.017 -2.560 6.250 1.00 84.00 100 MET A CA 1
ATOM 741 C C . MET A 1 100 ? 18.716 -1.970 5.694 1.00 84.00 100 MET A C 1
ATOM 743 O O . MET A 1 100 ? 17.945 -1.418 6.473 1.00 84.00 100 MET A O 1
ATO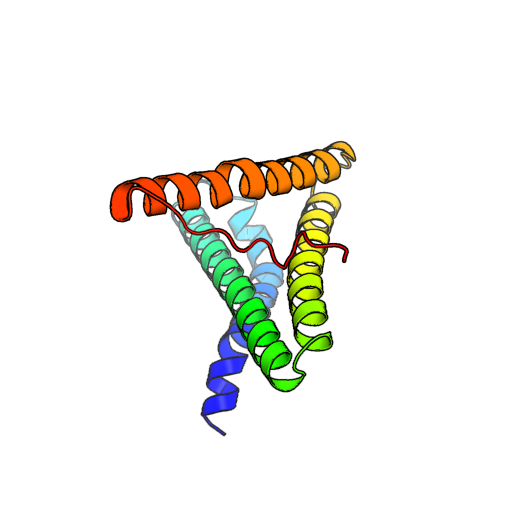M 747 N N . LEU A 1 101 ? 18.408 -2.153 4.403 1.00 84.00 101 LEU A N 1
ATOM 748 C CA . LEU A 1 101 ? 17.194 -1.599 3.788 1.00 84.00 101 LEU A CA 1
ATOM 749 C C . LEU A 1 101 ? 15.910 -2.145 4.425 1.00 84.00 101 LEU A C 1
ATOM 751 O O . LEU A 1 101 ? 14.983 -1.382 4.693 1.00 84.00 101 LEU A O 1
ATOM 755 N N . ALA A 1 102 ? 15.854 -3.446 4.721 1.00 81.00 102 ALA A N 1
ATOM 756 C CA . ALA A 1 102 ? 14.698 -4.049 5.390 1.00 81.00 102 ALA A CA 1
ATOM 757 C C . ALA A 1 102 ? 14.477 -3.467 6.790 1.00 81.00 102 ALA A C 1
ATOM 759 O O . ALA A 1 102 ? 13.361 -3.151 7.185 1.00 81.00 102 ALA A O 1
ATOM 760 N N . ARG A 1 103 ? 15.557 -3.281 7.549 1.00 87.38 103 ARG A N 1
ATOM 761 C CA . ARG A 1 103 ? 15.479 -2.684 8.882 1.00 87.38 103 ARG A CA 1
ATOM 762 C C . ARG A 1 103 ? 15.059 -1.213 8.807 1.00 87.38 103 ARG A C 1
ATOM 764 O O . ARG A 1 103 ? 14.203 -0.782 9.575 1.00 87.38 103 ARG A O 1
ATOM 771 N N . ASP A 1 104 ? 15.649 -0.452 7.891 1.00 90.31 104 ASP A N 1
ATOM 772 C CA . ASP A 1 104 ? 15.406 0.985 7.768 1.00 90.31 104 ASP A CA 1
ATOM 773 C C . ASP A 1 104 ? 13.971 1.271 7.290 1.00 90.31 104 ASP A C 1
ATOM 775 O O . ASP A 1 104 ? 13.339 2.211 7.772 1.00 90.31 104 ASP A O 1
ATOM 779 N N . THR A 1 105 ? 13.410 0.419 6.425 1.00 88.44 105 THR A N 1
ATOM 780 C CA . THR A 1 105 ? 11.996 0.492 6.011 1.00 88.44 105 THR A CA 1
ATOM 781 C C . THR A 1 105 ? 11.035 0.184 7.159 1.00 88.44 105 THR A C 1
ATOM 783 O O . THR A 1 105 ? 10.098 0.953 7.370 1.00 88.44 105 THR A O 1
ATOM 786 N N . MET A 1 106 ? 11.301 -0.846 7.970 1.00 88.88 106 MET A N 1
ATOM 787 C CA . MET A 1 106 ? 10.492 -1.131 9.166 1.00 88.88 106 MET A CA 1
ATOM 788 C C . MET A 1 106 ? 10.550 0.018 10.184 1.00 88.88 106 MET A C 1
ATOM 790 O O . MET A 1 106 ? 9.523 0.412 10.742 1.00 88.88 106 MET A O 1
ATOM 794 N N . PHE A 1 107 ? 11.731 0.607 10.412 1.00 91.00 107 PHE A N 1
ATOM 795 C CA . PHE A 1 107 ? 11.846 1.789 11.272 1.00 91.00 107 PHE A CA 1
ATOM 796 C C . PHE A 1 107 ? 11.085 2.985 10.706 1.00 91.00 107 PHE A C 1
ATOM 798 O O . PHE A 1 107 ? 10.413 3.686 11.466 1.00 91.00 107 PHE A O 1
ATOM 805 N N . ALA A 1 108 ? 11.145 3.206 9.391 1.00 91.25 108 ALA A N 1
ATOM 806 C CA . ALA A 1 108 ? 10.376 4.255 8.738 1.00 91.25 108 ALA A CA 1
ATOM 807 C C . ALA A 1 108 ? 8.870 4.050 8.947 1.00 91.25 108 ALA A C 1
ATOM 809 O O . ALA A 1 108 ? 8.195 4.995 9.347 1.00 91.25 108 ALA A O 1
ATOM 810 N N . VAL A 1 109 ? 8.353 2.827 8.784 1.00 89.69 109 VAL A N 1
ATOM 811 C CA . VAL A 1 109 ? 6.929 2.512 8.994 1.00 89.69 109 VAL A CA 1
ATOM 812 C C . VAL A 1 109 ? 6.507 2.795 10.435 1.00 89.69 109 VAL A C 1
ATOM 814 O O . VAL A 1 109 ? 5.526 3.510 10.657 1.00 89.69 109 VAL A O 1
ATOM 817 N N . VAL A 1 110 ? 7.272 2.323 11.424 1.00 91.88 110 VAL A N 1
ATOM 818 C CA . VAL A 1 110 ? 6.978 2.590 12.843 1.00 91.88 110 VAL A CA 1
ATOM 819 C C . VAL A 1 110 ? 6.996 4.092 13.133 1.00 91.88 110 VAL A C 1
ATOM 821 O O . VAL A 1 110 ? 6.084 4.601 13.787 1.00 91.88 110 VAL A O 1
ATOM 824 N N . MET A 1 111 ? 7.981 4.827 12.609 1.00 94.44 111 MET A N 1
ATOM 825 C CA . MET A 1 111 ? 8.057 6.283 12.759 1.00 94.44 111 MET A CA 1
ATOM 826 C C . MET A 1 111 ? 6.876 6.992 12.085 1.00 94.44 111 MET A C 1
ATOM 828 O O . MET A 1 111 ? 6.315 7.922 12.670 1.00 94.44 111 MET A O 1
ATOM 832 N N . THR A 1 112 ? 6.460 6.544 10.899 1.00 93.19 112 THR A N 1
ATOM 833 C CA . THR A 1 112 ? 5.296 7.071 10.178 1.00 93.19 112 THR A CA 1
ATOM 834 C C . THR A 1 112 ? 4.004 6.834 10.950 1.00 93.19 112 THR A C 1
ATOM 836 O O . THR A 1 112 ? 3.183 7.746 11.021 1.00 93.19 112 THR A O 1
ATOM 839 N N . VAL A 1 113 ? 3.814 5.671 11.573 1.00 92.50 113 VAL A N 1
ATOM 840 C CA . VAL A 1 113 ? 2.612 5.394 12.376 1.00 92.50 113 VAL A CA 1
ATOM 841 C C . VAL A 1 113 ? 2.635 6.190 13.685 1.00 92.50 113 VAL A C 1
ATOM 843 O O . VAL A 1 113 ? 1.683 6.912 13.979 1.00 92.50 113 VAL A O 1
ATOM 846 N N . MET A 1 114 ? 3.731 6.118 14.444 1.00 94.25 114 MET A N 1
ATOM 847 C CA . MET A 1 114 ? 3.820 6.707 15.787 1.00 94.25 114 MET A CA 1
ATOM 848 C C . MET A 1 114 ? 3.921 8.233 15.790 1.00 94.25 114 MET A C 1
ATOM 850 O O . 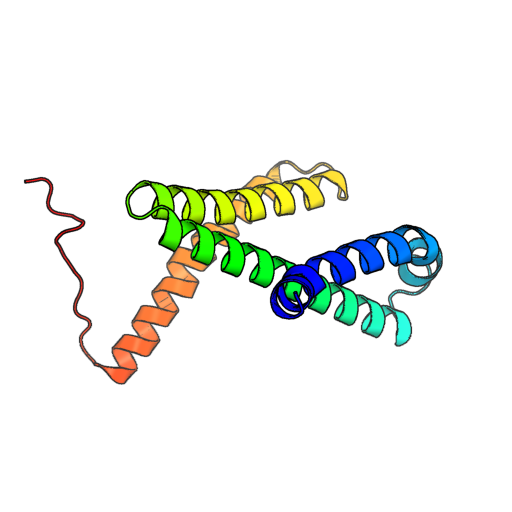MET A 1 114 ? 3.315 8.881 16.635 1.00 94.25 114 MET A O 1
ATOM 854 N N . ASN A 1 115 ? 4.683 8.828 14.871 1.00 94.12 115 ASN A N 1
ATOM 855 C CA . ASN A 1 115 ? 4.852 10.284 14.827 1.00 94.12 115 ASN A CA 1
ATOM 856 C C . ASN A 1 115 ? 3.953 10.920 13.768 1.00 94.12 115 ASN A C 1
ATOM 858 O O . ASN A 1 115 ? 3.373 11.975 14.005 1.00 94.12 115 ASN A O 1
ATOM 862 N N . GLY A 1 116 ? 3.823 10.280 12.604 1.00 93.38 116 GLY A N 1
ATOM 863 C CA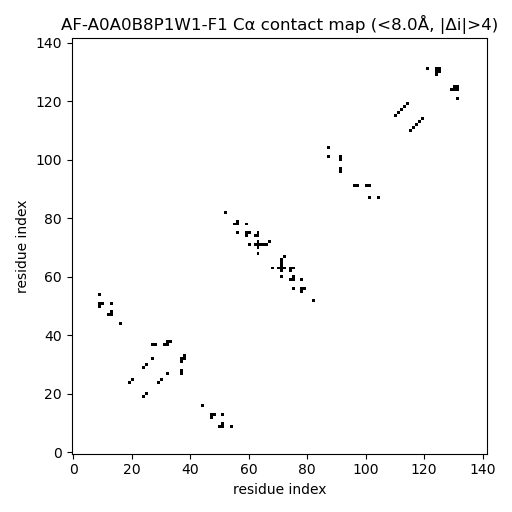 . GLY A 1 116 ? 3.017 10.797 11.501 1.00 93.38 116 GLY A CA 1
ATOM 864 C C . GLY A 1 116 ? 1.523 10.642 11.766 1.00 93.38 116 GLY A C 1
ATOM 865 O O . GLY A 1 116 ? 0.834 11.626 12.021 1.00 93.38 116 GLY A O 1
ATOM 866 N N . LEU A 1 117 ? 1.015 9.409 11.717 1.00 93.94 117 LEU A N 1
ATOM 867 C CA . LEU A 1 117 ? -0.417 9.125 11.822 1.00 93.94 117 LEU A CA 1
ATOM 868 C C . LEU A 1 117 ? -0.979 9.583 13.174 1.00 93.94 117 LEU A C 1
ATOM 870 O O . LEU A 1 117 ? -1.923 10.371 13.197 1.00 93.94 117 LEU A O 1
ATOM 874 N N . VAL A 1 118 ? -0.383 9.140 14.288 1.00 93.50 118 VAL A N 1
ATOM 875 C CA . VAL A 1 118 ? -0.831 9.528 15.639 1.00 93.50 118 VAL A CA 1
ATOM 876 C C . VAL A 1 118 ? -0.654 11.032 15.875 1.00 93.50 118 VAL A C 1
ATOM 878 O O . VAL A 1 118 ? -1.537 11.677 16.435 1.00 93.50 118 VAL A O 1
ATOM 881 N N . GLY A 1 119 ? 0.439 11.635 15.404 1.00 93.62 119 GLY A N 1
ATOM 882 C CA . GLY A 1 119 ? 0.633 13.083 15.517 1.00 93.62 119 GLY A CA 1
ATOM 883 C C . GLY A 1 119 ? -0.445 13.877 14.775 1.00 93.62 119 GLY A C 1
ATOM 884 O O . GLY A 1 119 ? -1.009 14.821 15.329 1.00 93.62 119 GLY A O 1
ATOM 885 N N . ILE A 1 120 ? -0.791 13.468 13.550 1.00 95.00 120 ILE A N 1
ATOM 886 C CA . ILE A 1 120 ? -1.841 14.111 12.745 1.00 95.00 120 ILE A CA 1
ATOM 887 C C . ILE A 1 120 ? -3.216 13.945 13.400 1.00 95.00 120 ILE A C 1
ATOM 889 O O . ILE A 1 120 ? -3.976 14.913 13.453 1.00 95.00 120 ILE A O 1
ATOM 893 N N . THR A 1 121 ? -3.555 12.763 13.923 1.00 91.88 121 THR A N 1
ATOM 894 C CA . THR A 1 121 ? -4.855 12.551 14.585 1.00 91.88 121 THR A CA 1
ATOM 895 C C . THR A 1 121 ? -4.982 13.385 15.859 1.00 91.88 121 THR A C 1
ATOM 897 O O . THR A 1 121 ? -6.033 13.992 16.095 1.00 91.88 121 THR A O 1
ATOM 900 N N . LEU A 1 122 ? -3.905 13.501 16.641 1.00 91.94 122 LEU A N 1
ATOM 901 C CA . LEU A 1 122 ? -3.852 14.370 17.815 1.00 91.94 122 LEU A CA 1
ATOM 902 C C . LEU A 1 122 ? -3.971 15.851 17.438 1.00 91.94 122 LEU A C 1
ATOM 904 O O . LEU A 1 122 ? -4.781 16.566 18.028 1.00 91.94 122 LEU A O 1
ATOM 908 N N . LEU A 1 123 ? -3.227 16.304 16.428 1.00 93.19 123 LEU A N 1
ATOM 909 C CA . LEU A 1 123 ? -3.245 17.694 15.973 1.00 93.19 123 LEU A CA 1
ATOM 910 C C . LEU A 1 123 ? -4.627 18.083 15.433 1.00 93.19 123 LEU A C 1
ATOM 912 O O . LEU A 1 123 ? -5.219 19.056 15.898 1.00 93.19 123 LEU A O 1
ATOM 916 N N . VAL A 1 124 ? -5.183 17.297 14.507 1.00 93.56 124 VAL A N 1
ATOM 917 C CA . VAL A 1 124 ? -6.492 17.573 13.890 1.00 93.56 124 VAL A CA 1
ATOM 918 C C . VAL A 1 124 ? -7.619 17.476 14.918 1.00 93.56 124 VAL A C 1
ATOM 920 O O . VAL A 1 124 ? -8.484 18.355 14.976 1.00 93.56 124 VAL A O 1
ATOM 923 N N . GLY A 1 125 ? -7.623 16.437 15.756 1.00 89.75 125 GLY A N 1
ATOM 924 C CA . GLY A 1 125 ? -8.650 16.289 16.783 1.00 89.75 125 GLY A CA 1
ATOM 925 C C . GLY A 1 125 ? -8.516 17.326 17.904 1.00 89.75 125 GLY A C 1
ATOM 926 O O . GLY A 1 125 ? -9.529 17.783 18.426 1.00 89.75 125 GLY A O 1
ATOM 927 N N . GLY A 1 126 ? -7.296 17.755 18.239 1.00 91.38 126 GLY A N 1
ATOM 928 C CA . GLY A 1 126 ? -7.029 18.812 19.217 1.00 91.38 126 GLY A CA 1
ATOM 929 C C . GLY A 1 126 ? -7.488 20.184 18.725 1.00 91.38 126 GLY A C 1
ATOM 930 O O . GLY A 1 126 ? -8.194 20.879 19.449 1.00 91.38 126 GLY A O 1
ATOM 931 N N . LEU A 1 127 ? -7.197 20.530 17.466 1.00 92.19 127 LEU A N 1
ATOM 932 C CA . LEU A 1 127 ? -7.683 21.760 16.825 1.00 92.19 127 LEU A CA 1
ATOM 933 C C . LEU A 1 127 ? -9.213 21.835 16.783 1.00 92.19 127 LEU A C 1
ATOM 935 O O . LEU A 1 127 ? -9.788 22.899 17.001 1.00 92.19 127 LEU A O 1
ATOM 939 N N . LYS A 1 128 ? -9.885 20.714 16.497 1.00 90.38 128 LYS A N 1
ATOM 940 C CA . LYS A 1 128 ? -11.345 20.693 16.336 1.00 90.38 128 LYS A CA 1
ATOM 941 C C . LYS A 1 128 ? -12.107 20.556 17.656 1.00 90.38 128 LYS A C 1
ATOM 943 O O . LYS A 1 128 ? -13.143 21.194 17.817 1.00 90.38 128 LYS A O 1
ATOM 948 N N . TYR A 1 129 ? -11.630 19.723 18.581 1.00 88.12 129 TYR A N 1
ATOM 949 C CA . TYR A 1 129 ? -12.387 19.325 19.775 1.00 88.12 129 TYR A CA 1
ATOM 950 C C . TYR A 1 129 ? -11.765 19.791 21.100 1.00 88.12 129 TYR A C 1
ATOM 952 O O . TYR A 1 129 ? -12.423 19.653 22.128 1.00 88.12 129 TYR A O 1
ATOM 960 N N . HIS A 1 130 ? -10.550 20.366 21.092 1.00 81.81 130 HIS A N 1
ATOM 961 C CA . HIS A 1 130 ? -9.755 20.850 22.245 1.00 81.81 130 HIS A CA 1
ATOM 962 C C . HIS A 1 130 ? -9.399 19.793 23.309 1.00 81.81 130 HIS A C 1
ATOM 964 O O . HIS A 1 130 ? -8.342 19.865 23.928 1.00 81.81 130 HIS A O 1
ATOM 970 N N . THR A 1 131 ? -10.242 18.779 23.495 1.00 83.19 131 THR A N 1
ATOM 971 C CA . THR A 1 131 ? -10.046 17.613 24.354 1.00 83.19 131 THR A CA 1
ATOM 972 C C . THR A 1 131 ? -10.429 16.361 23.564 1.00 83.19 131 THR A C 1
ATOM 974 O O . THR A 1 131 ? -11.427 16.355 22.842 1.00 83.19 131 THR A O 1
ATOM 977 N N . GLN A 1 132 ? -9.624 15.301 23.661 1.00 81.75 132 GLN A N 1
ATOM 978 C CA . GLN A 1 132 ? -9.899 14.019 23.008 1.00 81.75 132 GLN A CA 1
ATOM 979 C C . GLN A 1 132 ? -10.248 12.973 24.063 1.00 81.75 132 GLN A C 1
ATOM 981 O O . GLN A 1 132 ? -9.515 12.797 25.036 1.00 81.75 132 GLN A O 1
ATOM 986 N N . LYS A 1 133 ? -11.374 12.279 23.878 1.00 80.12 133 LYS A N 1
ATOM 987 C CA . LYS A 1 133 ? -11.735 11.130 24.714 1.00 80.12 133 LYS A CA 1
ATOM 988 C C . LYS A 1 133 ? -10.947 9.917 24.229 1.00 80.12 133 LYS A C 1
ATOM 990 O O . LYS A 1 133 ? -11.026 9.577 23.053 1.00 80.12 133 LYS A O 1
ATOM 995 N N . TYR A 1 134 ? -10.216 9.274 25.129 1.00 78.62 134 TYR A N 1
ATOM 996 C CA . TYR A 1 134 ? -9.535 8.007 24.881 1.00 78.62 134 TYR A CA 1
ATOM 997 C C . TYR A 1 134 ? -10.239 6.908 25.678 1.00 78.62 134 TYR A C 1
ATOM 999 O O . TYR A 1 134 ? -10.742 7.170 26.772 1.00 78.62 134 TYR A O 1
ATOM 1007 N N . ASN A 1 135 ? -10.327 5.701 25.116 1.00 77.19 135 ASN A N 1
ATOM 1008 C CA . ASN A 1 135 ? -10.905 4.572 25.834 1.00 77.19 135 ASN A CA 1
ATOM 1009 C C . ASN A 1 135 ? -9.828 3.875 26.677 1.00 77.19 135 ASN A C 1
ATOM 1011 O O . ASN A 1 135 ? -8.745 3.586 26.170 1.00 77.19 135 ASN A O 1
ATOM 1015 N N . LEU A 1 136 ? -10.133 3.606 27.946 1.00 76.00 136 LEU A N 1
ATOM 1016 C CA . LEU A 1 136 ? -9.254 2.894 28.879 1.00 76.00 136 LEU A CA 1
ATOM 1017 C C . LEU A 1 136 ? -9.476 1.376 28.861 1.00 76.00 136 LEU A C 1
ATOM 1019 O O . LEU A 1 136 ? -8.623 0.638 29.348 1.00 76.00 136 LEU A O 1
ATOM 1023 N N . ASP A 1 137 ? -10.572 0.898 28.265 1.00 70.19 137 ASP A N 1
ATOM 1024 C CA . ASP A 1 137 ? -10.928 -0.529 28.281 1.00 70.19 137 ASP A CA 1
ATOM 1025 C C . ASP A 1 137 ? -9.883 -1.427 27.598 1.00 70.19 137 ASP A C 1
ATOM 1027 O O . ASP A 1 137 ? -9.767 -2.597 27.933 1.00 70.19 137 ASP A O 1
ATOM 1031 N N . GLY A 1 138 ? -9.070 -0.884 26.683 1.00 60.81 138 GLY A N 1
ATOM 1032 C CA . GLY A 1 138 ? -7.955 -1.617 26.066 1.00 60.81 138 GLY A CA 1
ATOM 1033 C C . GLY A 1 138 ? -6.707 -1.759 26.951 1.00 60.81 138 GLY A C 1
ATOM 1034 O O . GLY A 1 138 ? -5.764 -2.435 26.551 1.00 60.81 138 GLY A O 1
ATOM 1035 N N . ILE A 1 139 ? -6.676 -1.101 28.117 1.00 59.66 139 ILE A N 1
ATOM 1036 C CA . ILE A 1 139 ? -5.535 -1.048 29.052 1.00 59.66 139 ILE A CA 1
ATOM 1037 C C . ILE A 1 139 ? -5.885 -1.732 30.391 1.00 59.66 139 ILE A C 1
ATOM 1039 O O . ILE A 1 139 ? -4.989 -2.118 31.143 1.00 59.66 139 ILE A O 1
ATOM 1043 N N . ASN A 1 140 ? -7.175 -1.926 30.692 1.00 47.47 140 ASN A N 1
ATOM 1044 C CA . ASN A 1 140 ? -7.623 -2.578 31.921 1.00 47.47 140 ASN A CA 1
ATOM 1045 C C . ASN A 1 140 ? -7.420 -4.101 31.854 1.00 47.47 140 ASN A C 1
ATOM 1047 O O . ASN A 1 140 ? -8.251 -4.843 31.340 1.00 47.47 140 ASN A O 1
ATOM 1051 N N . LEU A 1 141 ? -6.304 -4.560 32.424 1.00 54.47 141 LEU A N 1
ATOM 1052 C CA . LEU A 1 141 ? -6.095 -5.941 32.868 1.00 54.47 141 LEU A CA 1
ATOM 1053 C C . LEU A 1 141 ? -6.744 -6.125 34.252 1.00 54.47 141 LEU A C 1
ATOM 1055 O O . LEU A 1 141 ? -6.041 -6.182 35.261 1.00 54.47 141 LEU A O 1
ATOM 1059 N N . THR A 1 142 ? -8.074 -6.156 34.314 1.00 45.59 142 THR A N 1
ATOM 1060 C CA . THR A 1 142 ? -8.820 -6.594 35.511 1.00 45.59 142 THR A CA 1
ATOM 1061 C C . THR A 1 142 ? -9.634 -7.826 35.198 1.00 45.59 142 THR A C 1
ATOM 1063 O O . THR A 1 142 ? -10.369 -7.765 34.188 1.00 45.59 142 THR A O 1
#

Mean predicted aligned error: 8.75 Å

Organism: NCBI:txid1481914

InterPro domains:
  IPR004837 Sodium/calcium exchanger membrane region [PF01699] (38-137)
  IPR052946 Alkaline pH Cation Antiporter [PTHR37958] (3-140)

Sequence (142 aa):
MMKIVKNELVLLIGVFTVILFKSFGDGILLGNMGSPVGILLTLVLFAVVMKAIFAVVRHSDALAINLGDPYGTLILTLSVILLEVVMISSVMLTGDENPMLARDTMFAVVMTVMNGLVGITLLVGGLKYHTQKYNLDGINLT

pLDDT: mean 82.92, std 11.95, range [42.28, 95.0]

Secondary structure (DSSP, 8-state):
-HHHHHHTHHHHHHHHHHHHHHHHHHHHHTT-TTSHHHHHHHHHHHHHHHHHHHHHHHHHHHHHHHH-TTHHHHHHHHHHHHHHHHHHHHHHHHS---HHHHHHHHHHHHHIIIIIIHHHHHHHHHHHHSS-----TTT---

Solvent-accessible surface area (backbone atoms only — not comparable to full-atom values): 8088 Å² total; per-residue (Å²): 114,74,67,59,57,65,67,49,41,54,56,53,51,51,54,52,50,52,54,52,40,75,74,54,32,67,73,49,46,76,74,37,54,88,38,76,65,30,47,52,50,50,52,51,51,51,52,51,52,53,51,43,55,55,50,52,53,55,50,33,50,58,49,17,68,74,62,33,86,70,58,10,60,51,46,41,53,50,52,55,51,50,53,50,54,51,52,49,51,53,50,51,73,73,48,75,91,50,79,61,54,60,55,52,51,53,51,48,51,53,46,43,46,63,54,45,51,50,42,49,53,51,52,56,45,36,75,74,57,75,62,81,90,76,82,60,75,89,70,62,90,122